Protein AF-A0A7J8MG17-F1 (afdb_monomer)

Structure (mmCIF, N/CA/C/O backbone):
data_AF-A0A7J8MG17-F1
#
_entry.id   AF-A0A7J8MG17-F1
#
loop_
_atom_site.group_PDB
_atom_site.id
_atom_site.type_symbol
_atom_site.label_atom_id
_atom_site.label_alt_id
_atom_site.label_comp_id
_atom_site.label_asym_id
_atom_site.label_entity_id
_atom_site.label_seq_id
_atom_site.pdbx_PDB_ins_code
_atom_site.Cartn_x
_atom_site.Cartn_y
_atom_site.Cartn_z
_atom_site.occupancy
_atom_site.B_iso_or_equiv
_atom_site.auth_seq_id
_atom_site.auth_comp_id
_atom_site.auth_asym_id
_atom_site.auth_atom_id
_atom_site.pdbx_PDB_model_num
ATOM 1 N N . MET A 1 1 ? -14.878 12.714 18.476 1.00 39.19 1 MET A N 1
ATOM 2 C CA . MET A 1 1 ? -15.794 12.983 17.345 1.00 39.19 1 MET A CA 1
ATOM 3 C C . MET A 1 1 ? -15.748 11.778 16.420 1.00 39.19 1 MET A C 1
ATOM 5 O O . MET A 1 1 ? -14.651 11.449 15.992 1.00 39.19 1 MET A O 1
ATOM 9 N N . LYS A 1 2 ? -16.863 11.059 16.212 1.00 51.47 2 LYS A N 1
ATOM 10 C CA . LYS A 1 2 ? -16.914 9.838 15.381 1.00 51.47 2 LYS A CA 1
ATOM 11 C C . LYS A 1 2 ? -17.004 10.245 13.899 1.00 51.47 2 LYS A C 1
ATOM 13 O O . LYS A 1 2 ? -18.076 10.668 13.482 1.00 51.47 2 LYS A O 1
ATOM 18 N N . PRO A 1 3 ? -15.920 10.149 13.110 1.00 56.03 3 PRO A N 1
ATOM 19 C CA . PRO A 1 3 ? -15.836 10.791 11.795 1.00 56.03 3 PRO A CA 1
ATOM 20 C C . PRO A 1 3 ? -16.724 10.159 10.710 1.00 56.03 3 PRO A C 1
ATOM 22 O O . PRO A 1 3 ? -16.877 10.743 9.648 1.00 56.03 3 PRO A O 1
ATOM 25 N N . LEU A 1 4 ? -17.307 8.981 10.962 1.00 57.62 4 LEU A N 1
ATOM 26 C CA . LEU A 1 4 ? -18.050 8.202 9.962 1.00 57.62 4 LEU A CA 1
ATOM 27 C C . LEU A 1 4 ? -19.571 8.148 10.205 1.00 57.62 4 LEU A C 1
ATOM 29 O O . LEU A 1 4 ? -20.268 7.499 9.435 1.00 57.62 4 LEU A O 1
ATOM 33 N N . LEU A 1 5 ? -20.081 8.800 11.265 1.00 70.31 5 LEU A N 1
ATOM 34 C CA . LEU A 1 5 ? -21.519 8.909 11.602 1.00 70.31 5 LEU A CA 1
ATOM 35 C C . LEU A 1 5 ? -22.317 7.584 11.588 1.00 70.31 5 LEU A C 1
ATOM 37 O O . LEU A 1 5 ? -23.530 7.572 11.425 1.00 70.31 5 LEU A O 1
ATOM 41 N N . ILE A 1 6 ? -21.649 6.456 11.8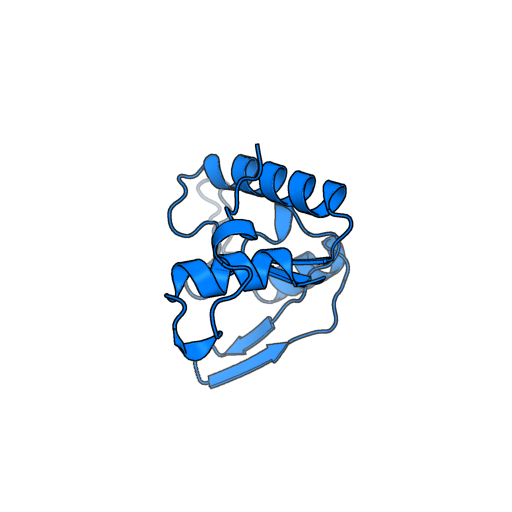22 1.00 66.38 6 ILE A N 1
ATOM 42 C CA . ILE A 1 6 ? -22.226 5.115 11.619 1.00 66.38 6 ILE A CA 1
ATOM 43 C C . ILE A 1 6 ? -23.386 4.809 12.558 1.00 66.38 6 ILE A C 1
ATOM 45 O O . ILE A 1 6 ? -24.281 4.064 12.188 1.00 66.38 6 ILE A O 1
ATOM 49 N N . GLU A 1 7 ? -23.425 5.430 13.736 1.00 70.62 7 GLU A N 1
ATOM 50 C CA . GLU A 1 7 ? -24.540 5.281 14.681 1.00 70.62 7 GLU A CA 1
ATOM 51 C C . GLU A 1 7 ? -25.884 5.722 14.095 1.00 70.62 7 GLU A C 1
ATOM 53 O O . GLU A 1 7 ? -26.913 5.201 14.503 1.00 70.62 7 GLU A O 1
ATOM 58 N N . GLN A 1 8 ? -25.881 6.637 13.122 1.00 77.06 8 GLN A N 1
ATOM 59 C CA . GLN A 1 8 ? -27.098 7.088 12.441 1.00 77.06 8 GLN A CA 1
ATOM 60 C C . GLN A 1 8 ? -27.591 6.078 11.396 1.00 77.06 8 GLN A C 1
ATOM 62 O O . GLN A 1 8 ? -28.755 6.117 11.025 1.00 77.06 8 GLN A O 1
ATOM 67 N N . LEU A 1 9 ? -26.717 5.164 10.964 1.00 67.81 9 LEU A N 1
ATOM 68 C CA . LEU A 1 9 ? -27.008 4.094 10.008 1.00 67.81 9 LEU A CA 1
ATOM 69 C C . LEU A 1 9 ? -27.328 2.763 10.717 1.00 67.81 9 LEU A C 1
ATOM 71 O O . LEU A 1 9 ? -27.716 1.785 10.080 1.00 67.81 9 LEU A O 1
ATOM 75 N N . MET A 1 10 ? -27.155 2.699 12.045 1.00 60.94 10 MET A N 1
ATOM 76 C CA . MET A 1 10 ? -27.443 1.511 12.850 1.00 60.94 10 MET A CA 1
ATOM 77 C C . MET A 1 10 ? -28.958 1.330 13.002 1.00 60.94 10 MET A C 1
ATOM 79 O O . MET A 1 10 ? -29.568 1.863 13.923 1.00 60.94 10 MET A O 1
ATOM 83 N N . GLY A 1 11 ? -29.557 0.559 12.094 1.00 66.62 11 GLY A N 1
ATOM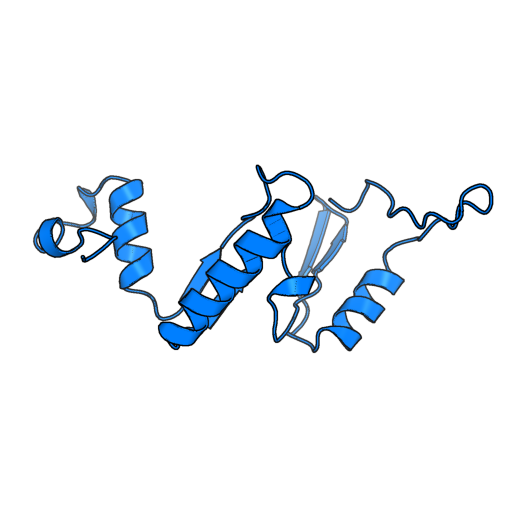 84 C CA . GLY A 1 11 ? -30.992 0.257 12.089 1.00 66.62 11 GLY A CA 1
ATOM 85 C C . GLY A 1 11 ? -31.624 0.283 10.701 1.00 66.62 11 GLY A C 1
ATOM 86 O O . GLY A 1 11 ? -32.736 -0.214 10.544 1.00 66.62 11 GLY A O 1
ATOM 87 N N . GLU A 1 12 ? -30.919 0.811 9.699 1.00 73.81 12 GLU A N 1
ATOM 88 C CA . GLU A 1 12 ? -31.369 0.760 8.311 1.00 73.81 12 GLU A CA 1
ATOM 89 C C . GLU A 1 12 ? -30.978 -0.558 7.632 1.00 73.81 12 GLU A C 1
ATOM 91 O O . GLU A 1 12 ? -29.926 -1.143 7.903 1.00 73.81 12 GLU A O 1
ATOM 96 N N . GLU A 1 13 ? -31.832 -1.035 6.725 1.00 74.62 13 GLU A N 1
ATOM 97 C CA . GLU A 1 13 ? -31.482 -2.152 5.853 1.00 74.62 13 GLU A CA 1
ATOM 98 C C . GLU A 1 13 ? -30.435 -1.721 4.824 1.00 74.62 13 GLU A C 1
ATOM 100 O O . GLU A 1 13 ? -30.538 -0.662 4.209 1.00 74.62 13 GLU A O 1
ATOM 105 N N . VAL A 1 14 ? -29.460 -2.598 4.569 1.00 70.12 14 VAL A N 1
ATOM 106 C CA . VAL A 1 14 ? -28.344 -2.364 3.633 1.00 70.12 14 VAL A CA 1
ATOM 107 C C . VAL A 1 14 ? -28.825 -1.958 2.231 1.00 70.12 14 VAL A C 1
ATOM 109 O O . VAL A 1 14 ? -28.135 -1.217 1.540 1.00 70.12 14 VAL A O 1
ATOM 112 N N . ALA A 1 15 ? -30.014 -2.411 1.823 1.00 77.19 15 ALA A N 1
ATOM 113 C CA . ALA A 1 15 ? -30.620 -2.089 0.533 1.00 77.19 15 ALA A CA 1
ATOM 114 C C . ALA A 1 15 ? -31.050 -0.616 0.384 1.00 77.19 15 ALA A C 1
ATOM 116 O O . ALA A 1 15 ? -31.202 -0.151 -0.743 1.00 77.19 15 ALA A O 1
ATOM 117 N N . ASN A 1 16 ? -31.232 0.106 1.494 1.00 81.31 16 ASN A N 1
ATOM 118 C CA . ASN A 1 16 ? -31.705 1.494 1.505 1.00 81.31 16 ASN A CA 1
ATOM 119 C C . ASN A 1 16 ? -30.572 2.515 1.684 1.00 81.31 16 ASN A C 1
ATOM 121 O O . ASN A 1 16 ? -30.809 3.713 1.549 1.00 81.31 16 ASN A O 1
ATOM 125 N N . LEU A 1 17 ? -29.348 2.050 1.949 1.00 79.75 17 LEU A N 1
ATOM 126 C CA . LEU A 1 17 ? -28.188 2.916 2.125 1.00 79.75 17 LEU A CA 1
ATOM 127 C C . LEU A 1 17 ? -27.720 3.484 0.784 1.00 79.75 17 LEU A C 1
ATOM 129 O O . LEU A 1 17 ? -27.585 2.762 -0.209 1.00 79.75 17 LEU A O 1
ATOM 133 N N . SER A 1 18 ? -27.387 4.775 0.768 1.00 81.19 18 SER A N 1
ATOM 134 C CA . SER A 1 18 ? -26.693 5.371 -0.372 1.00 81.19 18 SER A CA 1
ATOM 135 C C 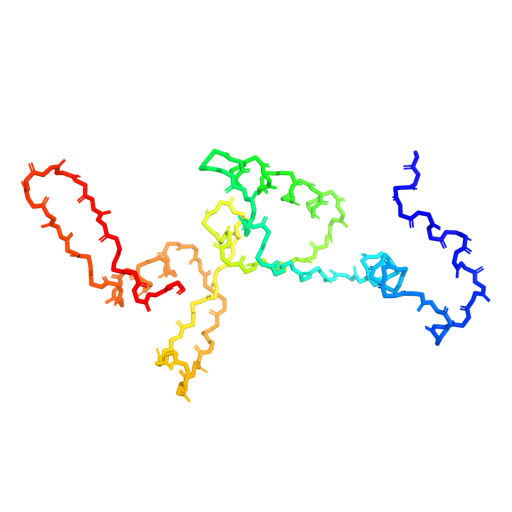. SER A 1 18 ? -25.291 4.772 -0.537 1.00 81.19 18 SER A C 1
ATOM 137 O O . SER A 1 18 ? -24.701 4.232 0.400 1.00 81.19 18 SER A O 1
ATOM 139 N N . VAL A 1 19 ? -24.712 4.901 -1.734 1.00 74.81 19 VAL A N 1
ATOM 140 C CA . VAL A 1 19 ? -23.366 4.376 -2.031 1.00 74.81 19 VAL A CA 1
ATOM 141 C C . VAL A 1 19 ? -22.311 4.931 -1.065 1.00 74.81 19 VAL A C 1
ATOM 143 O O . VAL A 1 19 ? -21.462 4.178 -0.589 1.00 74.81 19 VAL A O 1
ATOM 146 N N . GLU A 1 20 ? -22.391 6.216 -0.707 1.00 71.00 20 GLU A N 1
ATOM 147 C CA . GLU A 1 20 ? -21.480 6.823 0.270 1.00 71.00 20 GLU A CA 1
ATOM 148 C C . GLU A 1 20 ? -21.655 6.256 1.684 1.00 71.00 20 GLU A C 1
ATOM 150 O O . GLU A 1 20 ? -20.678 6.094 2.414 1.00 71.00 20 GLU A O 1
ATOM 155 N N . GLU A 1 21 ? -22.884 5.964 2.106 1.00 74.31 21 GLU A N 1
ATOM 156 C CA . GLU A 1 21 ? -23.166 5.389 3.426 1.00 74.31 21 GLU A CA 1
ATOM 157 C C . GLU A 1 21 ? -22.736 3.929 3.493 1.00 74.31 21 GLU A C 1
ATOM 159 O O . GLU A 1 21 ? -22.095 3.518 4.461 1.00 74.31 21 GLU A O 1
ATOM 164 N N . LEU A 1 22 ? -22.984 3.170 2.425 1.00 73.19 22 LEU A N 1
ATOM 165 C CA . LEU A 1 22 ? -22.490 1.809 2.267 1.00 73.19 22 LEU A CA 1
ATOM 166 C C . LEU A 1 22 ? -20.958 1.777 2.331 1.00 73.19 22 LEU A C 1
ATOM 168 O O . LEU A 1 22 ? -20.381 0.910 2.986 1.00 73.19 22 LEU A O 1
ATOM 172 N N . GLN A 1 23 ? -20.292 2.756 1.714 1.00 67.19 23 GLN A N 1
ATOM 173 C CA . GLN A 1 23 ? -18.842 2.903 1.777 1.00 67.19 23 GLN A CA 1
ATOM 174 C C . GLN A 1 23 ? -18.368 3.228 3.202 1.00 67.19 23 GLN A C 1
ATOM 176 O O . GLN A 1 23 ? -17.417 2.609 3.678 1.00 67.19 23 GLN A O 1
ATOM 181 N N . ARG A 1 24 ? -19.053 4.122 3.931 1.00 69.56 24 ARG A N 1
ATOM 182 C CA . ARG A 1 24 ? -18.754 4.428 5.347 1.00 69.56 24 ARG A CA 1
ATOM 183 C C . ARG A 1 24 ? -18.922 3.202 6.251 1.00 69.56 24 ARG A C 1
ATOM 185 O O . ARG A 1 24 ? -18.052 2.936 7.082 1.00 69.56 24 ARG A O 1
ATOM 192 N N . VAL A 1 25 ? -19.997 2.434 6.068 1.00 68.81 25 VAL A N 1
ATOM 193 C CA . VAL A 1 25 ? -20.256 1.187 6.806 1.00 68.81 25 VAL A CA 1
ATOM 194 C C . VAL A 1 25 ? -19.211 0.126 6.459 1.00 68.81 25 VAL A C 1
ATOM 196 O O . VAL A 1 25 ? -18.641 -0.486 7.361 1.00 68.81 25 VAL A O 1
ATOM 199 N N . ALA A 1 26 ? -18.876 -0.045 5.177 1.00 65.00 26 ALA A N 1
ATOM 200 C CA . ALA A 1 26 ? -17.847 -0.981 4.729 1.00 65.00 26 ALA A CA 1
ATOM 201 C C . ALA A 1 26 ? -16.457 -0.634 5.284 1.00 65.00 26 ALA A C 1
ATOM 203 O O . ALA A 1 26 ? -15.715 -1.537 5.673 1.00 65.00 26 ALA A O 1
ATOM 204 N N . LEU A 1 27 ? -16.118 0.656 5.370 1.00 61.34 27 LEU A N 1
ATOM 205 C CA . LEU A 1 27 ? -14.862 1.126 5.956 1.00 61.34 27 LEU A CA 1
ATOM 206 C C . LEU A 1 27 ? -14.763 0.816 7.454 1.00 61.34 27 LEU A C 1
ATOM 208 O O . LEU A 1 27 ? -13.677 0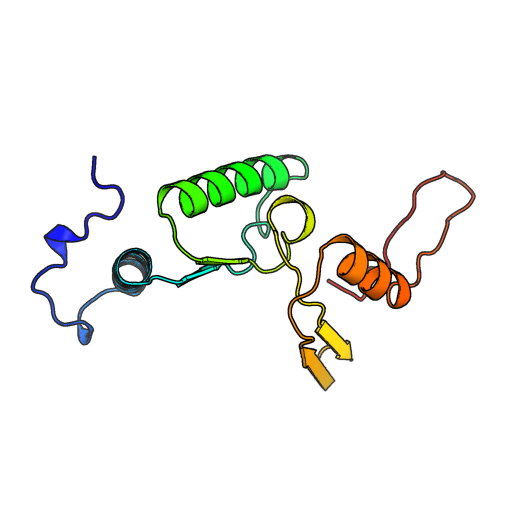.505 7.930 1.00 61.34 27 LEU A O 1
ATOM 212 N N . ALA A 1 28 ? -15.864 0.862 8.205 1.00 63.25 28 ALA A N 1
ATOM 213 C CA . ALA A 1 28 ? -15.826 0.563 9.638 1.00 63.25 28 ALA A CA 1
ATOM 214 C C . ALA A 1 28 ? -16.018 -0.909 9.995 1.00 63.25 28 ALA A C 1
ATOM 216 O O . ALA A 1 28 ? -15.574 -1.334 11.061 1.00 63.25 28 ALA A O 1
ATOM 217 N N . TRP A 1 29 ? -16.681 -1.683 9.136 1.00 57.16 29 TRP A N 1
ATOM 218 C CA . TRP A 1 29 ? -16.926 -3.101 9.387 1.00 57.16 29 TRP A CA 1
ATOM 219 C C . TRP A 1 29 ? -15.716 -3.977 9.043 1.00 57.16 29 TRP A C 1
ATOM 221 O O . TRP A 1 29 ? -15.592 -5.089 9.552 1.00 57.16 29 TRP A O 1
ATOM 231 N N . LYS A 1 30 ? -14.809 -3.516 8.174 1.00 60.09 30 LYS A N 1
ATOM 232 C CA . LYS A 1 30 ? -13.753 -4.383 7.642 1.00 60.09 30 LYS A CA 1
ATOM 233 C C . LYS A 1 30 ? -12.456 -4.353 8.449 1.00 60.09 30 LYS A C 1
ATOM 235 O O . LYS A 1 30 ? -11.945 -3.313 8.856 1.00 60.09 30 LYS A O 1
ATOM 240 N N . ASP A 1 31 ? -11.872 -5.540 8.609 1.00 65.31 31 ASP A N 1
ATOM 241 C CA . ASP A 1 31 ? -10.482 -5.729 9.044 1.00 65.31 31 ASP A CA 1
ATOM 242 C C . ASP A 1 31 ? -9.455 -5.382 7.953 1.00 65.31 31 ASP A C 1
ATOM 244 O O . ASP A 1 31 ? -8.251 -5.318 8.217 1.00 65.31 31 ASP A O 1
ATOM 248 N N . LEU A 1 32 ? -9.947 -5.167 6.730 1.00 67.75 32 LEU A N 1
ATOM 249 C CA . LEU A 1 32 ? -9.172 -4.964 5.520 1.00 67.75 32 LEU A CA 1
ATOM 250 C C . LEU A 1 32 ? -9.661 -3.733 4.749 1.00 67.75 32 LEU A C 1
ATOM 252 O O . LEU A 1 32 ? -10.814 -3.686 4.319 1.00 67.75 32 LEU A O 1
ATOM 256 N N . TYR A 1 33 ? -8.763 -2.780 4.520 1.00 76.25 33 TYR A N 1
ATOM 257 C CA . TYR A 1 33 ? -9.006 -1.617 3.670 1.00 76.25 33 TYR A CA 1
ATOM 258 C C . TYR A 1 33 ? -8.492 -1.875 2.251 1.00 76.25 33 TYR A C 1
ATOM 260 O O . TYR A 1 33 ? -7.401 -2.410 2.079 1.00 76.25 33 TYR A O 1
ATOM 268 N N . LEU A 1 34 ? -9.259 -1.478 1.238 1.00 76.12 34 LEU A N 1
ATOM 269 C CA . LEU A 1 34 ? -8.803 -1.411 -0.149 1.00 76.12 34 LEU A CA 1
ATOM 270 C C . LEU A 1 34 ? -8.878 0.053 -0.575 1.00 76.12 34 LEU A C 1
ATOM 272 O O . LEU A 1 34 ? -9.954 0.647 -0.528 1.00 76.12 34 LEU A O 1
ATOM 276 N N . ILE A 1 35 ? -7.734 0.636 -0.912 1.00 76.19 35 ILE A N 1
ATOM 277 C CA . ILE A 1 35 ? -7.610 2.024 -1.349 1.00 76.19 35 ILE A CA 1
ATOM 278 C C . ILE A 1 35 ? -7.116 1.981 -2.787 1.00 76.19 35 ILE A C 1
ATOM 280 O O . ILE A 1 35 ? -5.962 1.633 -3.039 1.00 76.19 35 ILE A O 1
ATOM 284 N N . ASP A 1 36 ? -8.013 2.299 -3.707 1.00 76.44 36 ASP A N 1
ATOM 285 C CA . ASP A 1 36 ? -7.695 2.395 -5.122 1.00 76.44 36 ASP A CA 1
ATOM 286 C C . ASP A 1 36 ? -7.323 3.839 -5.461 1.00 76.44 36 ASP A C 1
ATOM 288 O O . ASP A 1 36 ? -8.023 4.769 -5.063 1.00 76.44 36 ASP A O 1
ATOM 292 N N . GLU A 1 37 ? -6.180 4.008 -6.115 1.00 72.88 37 GLU A N 1
ATOM 293 C CA . GLU A 1 37 ? -5.669 5.279 -6.642 1.00 72.88 37 GLU A CA 1
ATOM 294 C C . GLU A 1 37 ? -5.861 6.541 -5.769 1.00 72.88 37 GLU A C 1
ATOM 296 O O . GLU A 1 37 ? -6.448 7.540 -6.199 1.00 72.88 37 GLU A O 1
ATOM 301 N N . PRO A 1 38 ? -5.315 6.574 -4.537 1.00 70.31 38 PRO A N 1
ATOM 302 C CA . PRO A 1 38 ? -5.419 7.749 -3.666 1.00 70.31 38 PRO A CA 1
ATOM 303 C C . PRO A 1 38 ? -4.654 8.979 -4.191 1.00 70.31 38 PRO A C 1
ATOM 305 O O . PRO A 1 38 ? -4.839 10.080 -3.671 1.00 70.31 38 PRO A O 1
ATOM 308 N N . SER A 1 39 ? -3.788 8.803 -5.192 1.00 69.12 39 SER A N 1
ATOM 309 C CA . SER A 1 39 ? -2.975 9.853 -5.813 1.00 69.12 39 SER A CA 1
ATOM 310 C C . SER A 1 39 ? -3.619 10.545 -7.013 1.00 69.12 39 SER A C 1
ATOM 312 O O . SER A 1 39 ? -3.075 11.554 -7.451 1.00 69.12 39 SER A O 1
ATOM 314 N N . ALA A 1 40 ? -4.758 10.063 -7.526 1.00 66.12 40 ALA A N 1
ATOM 315 C CA . ALA A 1 40 ? -5.321 10.483 -8.818 1.00 66.12 40 ALA A CA 1
ATOM 316 C C . ALA A 1 40 ? -5.578 11.999 -8.982 1.00 66.12 40 ALA A C 1
ATOM 318 O O . ALA A 1 40 ? -5.703 12.483 -10.103 1.00 66.12 40 ALA A O 1
ATOM 319 N N . TYR A 1 41 ? -5.638 12.756 -7.883 1.00 63.94 41 TYR A N 1
ATOM 320 C CA . TYR A 1 41 ? -5.899 14.202 -7.882 1.00 63.94 41 TYR A CA 1
ATOM 321 C C . TYR A 1 41 ? -4.904 14.994 -7.021 1.00 63.94 41 TYR A C 1
ATOM 323 O O . TYR A 1 41 ? -5.213 16.098 -6.574 1.00 63.94 41 TYR A O 1
ATOM 331 N N . LEU A 1 42 ? -3.739 14.413 -6.727 1.00 68.00 42 LEU A N 1
ATOM 332 C CA . LEU A 1 42 ? -2.737 15.007 -5.849 1.00 68.00 42 LEU A CA 1
ATOM 333 C C . LEU A 1 42 ? -1.575 15.596 -6.661 1.00 68.00 42 LEU A C 1
ATOM 335 O O . LEU A 1 42 ? -0.953 14.897 -7.458 1.00 68.00 42 LEU A O 1
ATOM 339 N N . ASP A 1 43 ? -1.247 16.865 -6.406 1.00 69.81 43 ASP A N 1
ATOM 340 C CA . ASP A 1 43 ? -0.066 17.527 -6.981 1.00 69.81 43 ASP A CA 1
ATOM 341 C C . ASP A 1 43 ? 1.239 16.904 -6.463 1.00 69.81 43 ASP A C 1
ATOM 343 O O . ASP A 1 43 ? 1.252 16.312 -5.389 1.00 69.81 43 ASP A O 1
ATOM 347 N N . SER A 1 44 ? 2.355 17.095 -7.174 1.00 65.75 44 SER A N 1
ATOM 348 C CA . SER A 1 44 ? 3.645 16.391 -6.999 1.00 65.75 44 SER A CA 1
ATOM 349 C C . SER A 1 44 ? 4.169 16.185 -5.561 1.00 65.75 44 SER A C 1
ATOM 351 O O . SER A 1 44 ? 4.875 15.209 -5.314 1.00 65.75 44 SER A O 1
ATOM 353 N N . GLU A 1 45 ? 3.825 17.038 -4.592 1.00 67.81 45 GLU A N 1
ATOM 354 C CA . GLU A 1 45 ? 4.250 16.900 -3.186 1.00 67.81 45 GLU A CA 1
ATOM 355 C C . GLU A 1 45 ? 3.218 16.222 -2.262 1.00 67.81 45 GLU A C 1
ATOM 357 O O . GLU A 1 45 ? 3.556 15.682 -1.201 1.00 67.81 45 GLU A O 1
ATOM 362 N N . GLN A 1 46 ? 1.944 16.228 -2.646 1.00 69.06 46 GLN A N 1
ATOM 363 C CA . GLN A 1 46 ? 0.829 15.782 -1.812 1.00 69.06 46 GLN A CA 1
ATOM 364 C C . GLN A 1 46 ? 0.735 14.247 -1.622 1.00 69.06 46 GLN A C 1
ATOM 366 O O . GLN A 1 46 ? 0.345 13.834 -0.522 1.00 69.06 46 GLN A O 1
ATOM 371 N N . PRO A 1 47 ? 1.157 13.372 -2.567 1.00 73.38 47 PRO A N 1
ATOM 372 C CA . PRO A 1 47 ? 1.154 11.918 -2.373 1.00 73.38 47 PRO A CA 1
ATOM 373 C C . PRO A 1 47 ? 1.986 11.458 -1.168 1.00 73.38 47 PRO A C 1
ATOM 375 O O . PRO A 1 47 ? 1.603 10.537 -0.442 1.00 73.38 47 PRO A O 1
ATOM 378 N N . ILE A 1 48 ? 3.105 12.133 -0.881 1.00 73.62 48 ILE A N 1
ATOM 379 C CA . ILE A 1 48 ? 3.964 11.814 0.272 1.00 73.62 48 ILE A CA 1
ATOM 380 C C . ILE A 1 48 ? 3.248 12.137 1.590 1.00 73.62 48 ILE A C 1
ATOM 382 O O . ILE A 1 48 ? 3.383 11.411 2.577 1.00 73.62 48 ILE A O 1
ATOM 386 N N . VAL A 1 49 ? 2.471 13.217 1.634 1.00 78.00 49 VAL A N 1
ATOM 387 C CA . VAL A 1 49 ? 1.708 13.587 2.832 1.00 78.00 49 VAL A CA 1
ATOM 388 C C . VAL A 1 49 ? 0.518 12.645 3.015 1.00 78.00 49 VAL A C 1
ATOM 390 O O . VAL A 1 49 ? 0.345 12.088 4.102 1.00 78.00 49 VAL A O 1
ATOM 393 N N . ALA A 1 50 ? -0.244 12.395 1.947 1.00 76.06 50 ALA A N 1
ATOM 394 C CA . ALA A 1 50 ? -1.378 11.473 1.952 1.00 76.06 50 ALA A CA 1
ATOM 395 C C . ALA A 1 50 ? -0.955 10.061 2.387 1.00 76.06 50 ALA A C 1
ATOM 397 O O . ALA A 1 50 ? -1.572 9.469 3.274 1.00 76.06 50 ALA A O 1
ATOM 398 N N . SER A 1 51 ? 0.163 9.561 1.849 1.00 77.25 51 SER A N 1
ATOM 399 C CA . SER A 1 51 ? 0.709 8.249 2.205 1.00 77.25 51 SER A CA 1
ATOM 400 C C . SER A 1 51 ? 1.006 8.116 3.704 1.00 77.25 51 SER A C 1
ATOM 402 O O . SER A 1 51 ? 0.612 7.136 4.338 1.00 77.25 51 SER A O 1
ATOM 404 N N . LYS A 1 52 ? 1.619 9.132 4.323 1.00 80.62 52 LYS A N 1
ATOM 405 C CA . LYS A 1 52 ? 1.909 9.142 5.767 1.00 80.62 52 LYS A CA 1
ATOM 406 C C . LYS A 1 52 ? 0.641 9.146 6.618 1.00 80.62 52 LYS A C 1
ATOM 408 O O . LYS A 1 52 ? 0.591 8.448 7.635 1.00 80.62 52 LYS A O 1
ATOM 413 N N . VAL A 1 53 ? -0.374 9.914 6.218 1.00 82.31 53 VAL A N 1
ATOM 414 C CA . VAL A 1 53 ? -1.662 9.987 6.927 1.00 82.31 53 VAL A CA 1
ATOM 415 C C . VAL A 1 53 ? -2.365 8.632 6.889 1.00 82.31 53 VAL A C 1
ATOM 417 O O . VAL A 1 53 ? -2.738 8.109 7.941 1.00 82.31 53 VAL A O 1
ATOM 420 N N . ILE A 1 54 ? -2.456 8.028 5.702 1.00 80.94 54 ILE A N 1
ATOM 421 C CA . ILE A 1 54 ? -3.053 6.704 5.499 1.00 80.94 54 ILE A CA 1
ATOM 422 C C . ILE A 1 54 ? -2.313 5.654 6.341 1.00 80.94 54 ILE A C 1
ATOM 424 O O . ILE A 1 54 ? -2.945 4.912 7.095 1.00 80.94 54 ILE A O 1
ATOM 428 N N . LYS A 1 55 ? -0.971 5.647 6.313 1.00 81.62 55 LYS A N 1
ATOM 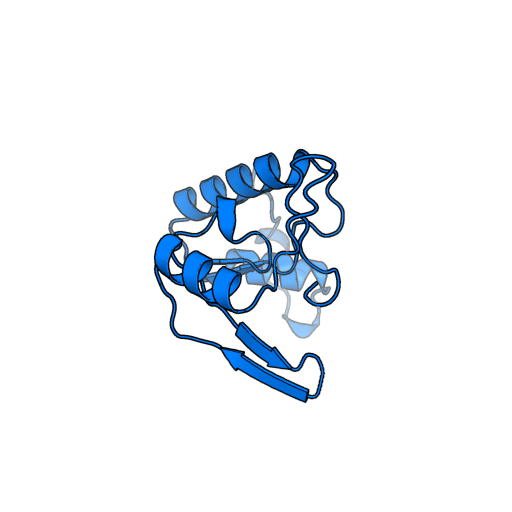429 C CA . LYS A 1 55 ? -0.153 4.700 7.089 1.00 81.62 55 LYS A CA 1
ATOM 430 C C . LYS A 1 55 ? -0.441 4.798 8.582 1.00 81.62 55 LYS A C 1
ATOM 432 O O . LYS A 1 55 ? -0.632 3.786 9.253 1.00 81.62 55 LYS A O 1
ATOM 437 N N . ARG A 1 56 ? -0.479 6.024 9.109 1.00 82.81 56 ARG A N 1
ATOM 438 C CA . ARG A 1 56 ? -0.709 6.277 10.534 1.00 82.81 56 ARG A CA 1
ATOM 439 C C . ARG A 1 56 ? -2.111 5.854 10.964 1.00 82.81 56 ARG A C 1
ATOM 441 O O . ARG A 1 56 ? -2.259 5.287 12.045 1.00 82.81 56 ARG A O 1
ATOM 448 N N . PHE A 1 57 ? -3.110 6.086 10.114 1.00 82.31 57 PHE A N 1
ATOM 449 C CA . PHE A 1 57 ? -4.480 5.647 10.354 1.00 82.31 57 PHE A CA 1
ATOM 450 C C . PHE A 1 57 ? -4.575 4.118 10.441 1.00 82.31 57 PHE A C 1
ATOM 452 O O . PHE A 1 57 ? -5.077 3.593 11.435 1.00 82.31 57 PHE A O 1
ATOM 459 N N . ILE A 1 58 ? -4.015 3.402 9.460 1.00 82.38 58 ILE A N 1
ATOM 460 C CA . ILE A 1 58 ? -4.022 1.930 9.418 1.00 82.38 58 ILE A CA 1
ATOM 461 C C . ILE A 1 58 ? -3.279 1.342 10.627 1.00 82.38 58 ILE A C 1
ATOM 463 O O . ILE A 1 58 ? -3.786 0.430 11.286 1.00 82.38 58 ILE A O 1
ATOM 467 N N . LEU A 1 59 ? -2.114 1.905 10.971 1.00 82.62 59 LEU A N 1
ATOM 468 C CA . LEU A 1 59 ? -1.302 1.455 12.104 1.00 82.62 59 LEU A CA 1
ATOM 469 C C . LEU A 1 59 ? -2.028 1.637 13.447 1.00 82.62 59 LEU A C 1
ATOM 471 O O . LEU A 1 59 ? -1.965 0.760 14.307 1.00 82.62 59 LEU A O 1
ATOM 475 N N . HIS A 1 60 ? -2.743 2.751 13.636 1.00 82.62 60 HIS A N 1
ATOM 476 C CA . HIS A 1 60 ? -3.555 2.979 14.837 1.00 82.62 60 HIS A CA 1
ATOM 477 C C . HIS A 1 60 ? -4.808 2.101 14.881 1.00 82.62 60 HIS A C 1
ATOM 479 O O . HIS A 1 60 ? -5.176 1.629 15.956 1.00 82.62 60 HIS A O 1
ATOM 485 N N . ALA A 1 61 ? -5.426 1.832 13.730 1.00 80.75 61 ALA A N 1
ATOM 486 C CA . ALA A 1 61 ? -6.567 0.929 13.630 1.00 80.75 61 ALA A CA 1
ATOM 487 C C . ALA A 1 61 ? -6.181 -0.554 13.821 1.00 80.75 61 ALA A C 1
ATOM 489 O O . ALA A 1 61 ? -7.064 -1.380 14.050 1.00 80.75 61 ALA A O 1
ATOM 490 N N . LYS A 1 62 ? -4.879 -0.894 13.749 1.00 81.56 62 LYS A N 1
ATOM 491 C CA . LYS A 1 62 ? -4.342 -2.270 13.771 1.00 81.56 62 LYS A CA 1
ATOM 492 C C . LYS A 1 62 ? -5.006 -3.178 12.728 1.00 81.56 62 LYS A C 1
ATOM 494 O O . LYS A 1 62 ? -5.276 -4.347 12.995 1.00 81.56 62 LYS A O 1
ATOM 499 N N . LYS A 1 63 ? -5.299 -2.620 11.554 1.00 80.88 63 LYS A N 1
ATOM 500 C CA . LYS A 1 63 ? -5.940 -3.318 10.431 1.00 80.88 63 LYS A CA 1
ATOM 501 C C . LYS A 1 63 ? -4.958 -3.491 9.276 1.00 80.88 63 LYS A C 1
ATOM 503 O O . LYS A 1 63 ? -3.903 -2.860 9.256 1.00 80.88 63 LYS A O 1
ATOM 508 N N . THR A 1 64 ? -5.305 -4.331 8.310 1.00 79.56 64 THR A N 1
ATOM 509 C CA . THR A 1 64 ? -4.525 -4.499 7.077 1.00 79.56 64 THR A CA 1
ATOM 510 C C . THR A 1 64 ? -5.104 -3.608 5.980 1.00 79.56 64 THR A C 1
ATOM 512 O O . THR A 1 64 ? -6.307 -3.354 5.958 1.00 79.56 64 THR A O 1
ATOM 515 N N . ALA A 1 65 ? -4.271 -3.120 5.062 1.00 80.06 65 ALA A N 1
ATOM 516 C CA . ALA A 1 65 ? -4.735 -2.370 3.902 1.00 80.06 65 ALA A CA 1
ATOM 517 C C . ALA A 1 65 ? -3.980 -2.771 2.634 1.00 80.06 65 ALA A C 1
ATOM 519 O O . ALA A 1 65 ? -2.772 -2.995 2.674 1.00 80.06 65 ALA A O 1
ATOM 520 N N . PHE A 1 66 ? -4.697 -2.801 1.517 1.00 79.25 66 PHE A N 1
ATOM 521 C CA . PHE A 1 66 ? -4.154 -2.834 0.167 1.00 79.25 66 PHE A CA 1
ATOM 522 C C . PHE A 1 66 ? -4.304 -1.441 -0.443 1.00 79.25 66 PHE A C 1
ATOM 524 O O . PHE A 1 66 ? -5.388 -0.863 -0.394 1.00 79.25 66 PHE A O 1
ATOM 531 N N . VAL A 1 67 ? -3.216 -0.902 -0.992 1.00 77.25 67 VAL A N 1
ATOM 532 C CA . VAL A 1 67 ? -3.190 0.419 -1.634 1.00 77.25 67 VAL A CA 1
ATOM 533 C C . VAL A 1 67 ? -2.621 0.261 -3.041 1.00 77.25 67 VAL A C 1
ATOM 535 O O . VAL A 1 67 ? -1.505 -0.243 -3.180 1.00 77.25 67 VAL A O 1
ATOM 538 N N . LEU A 1 68 ? -3.374 0.671 -4.062 1.00 72.88 68 LEU A N 1
ATOM 539 C CA . LEU A 1 68 ? -2.927 0.657 -5.457 1.00 72.88 68 LEU A CA 1
ATOM 540 C C . LEU A 1 68 ? -2.080 1.913 -5.767 1.00 72.88 68 LEU A C 1
ATOM 542 O O . LEU A 1 68 ? -2.317 2.976 -5.195 1.00 72.88 68 LEU A O 1
ATOM 546 N N . LEU A 1 69 ? -1.056 1.758 -6.617 1.00 68.75 69 LEU A N 1
ATOM 547 C CA . LEU A 1 69 ? -0.134 2.779 -7.162 1.00 68.75 69 LEU A CA 1
ATOM 548 C C . LEU A 1 69 ? 0.722 3.644 -6.212 1.00 68.75 69 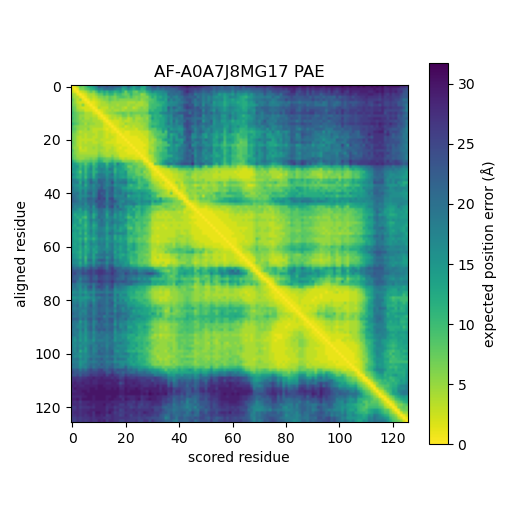LEU A C 1
ATOM 550 O O . LEU A 1 69 ? 1.794 4.094 -6.608 1.00 68.75 69 LEU A O 1
ATOM 554 N N . MET A 1 70 ? 0.381 3.779 -4.931 1.00 61.22 70 MET A N 1
ATOM 555 C CA . MET A 1 70 ? 1.180 4.534 -3.942 1.00 61.22 70 MET A CA 1
ATOM 556 C C . MET A 1 70 ? 2.214 3.675 -3.175 1.00 61.22 70 MET A C 1
ATOM 558 O O . MET A 1 70 ? 2.643 4.011 -2.065 1.00 61.22 70 MET A O 1
ATOM 562 N N . ALA A 1 71 ? 2.611 2.538 -3.759 1.00 56.16 71 ALA A N 1
ATOM 563 C CA . ALA A 1 71 ? 3.299 1.439 -3.077 1.00 56.16 71 ALA A CA 1
ATOM 564 C C . ALA A 1 71 ? 4.668 1.803 -2.469 1.00 56.16 71 ALA A C 1
ATOM 566 O O . ALA A 1 71 ? 5.060 1.221 -1.459 1.00 56.16 71 ALA A O 1
ATOM 567 N N . THR A 1 72 ? 5.393 2.776 -3.018 1.00 58.88 72 THR A N 1
ATOM 568 C CA . THR A 1 72 ? 6.777 3.065 -2.602 1.00 58.88 72 THR A CA 1
ATOM 569 C C . THR A 1 72 ? 6.897 3.726 -1.228 1.00 58.88 72 THR A C 1
ATOM 571 O O . THR A 1 72 ? 7.876 3.484 -0.525 1.00 58.88 72 THR A O 1
ATOM 574 N N . TYR A 1 73 ? 5.911 4.521 -0.801 1.00 62.94 73 TYR A N 1
ATOM 575 C CA . TYR A 1 73 ? 5.996 5.282 0.458 1.00 62.94 73 TYR A CA 1
ATOM 576 C C . TYR A 1 73 ? 5.291 4.609 1.642 1.00 62.94 73 TYR A C 1
ATOM 578 O O . TYR A 1 73 ? 5.606 4.869 2.806 1.00 62.94 73 TYR A O 1
ATOM 586 N N . LEU A 1 74 ? 4.316 3.752 1.350 1.00 63.12 74 LEU A N 1
ATOM 587 C CA . LEU A 1 74 ? 3.411 3.169 2.336 1.00 63.12 74 LEU A CA 1
ATOM 588 C C . LEU A 1 74 ? 3.770 1.730 2.702 1.00 63.12 74 LEU A C 1
ATOM 590 O O . LEU A 1 74 ? 3.635 1.356 3.872 1.00 63.12 74 LEU A O 1
ATOM 594 N N . ALA A 1 75 ? 4.195 0.939 1.716 1.00 69.25 75 ALA A N 1
ATOM 595 C CA . ALA A 1 75 ? 4.010 -0.502 1.752 1.00 69.25 75 ALA A CA 1
ATOM 596 C C . ALA A 1 75 ? 5.101 -1.251 2.525 1.00 69.25 75 ALA A C 1
ATOM 598 O O . ALA A 1 75 ? 6.296 -1.050 2.317 1.00 69.25 75 ALA A O 1
ATOM 599 N N . ASP A 1 76 ? 4.668 -2.184 3.373 1.00 77.31 76 ASP A N 1
ATOM 600 C CA . ASP A 1 76 ? 5.557 -3.162 4.009 1.00 77.31 76 ASP A CA 1
ATOM 601 C C . ASP A 1 76 ? 5.865 -4.337 3.059 1.00 77.31 76 ASP A C 1
ATOM 603 O O . ASP A 1 76 ? 6.928 -4.957 3.129 1.00 77.31 76 ASP A O 1
ATOM 607 N N . ARG A 1 77 ? 4.933 -4.632 2.143 1.00 83.94 77 ARG A N 1
ATOM 608 C CA . ARG A 1 77 ? 5.078 -5.597 1.048 1.00 83.94 77 ARG A CA 1
ATOM 609 C C . ARG A 1 77 ? 4.410 -5.069 -0.211 1.00 83.94 77 ARG A C 1
ATOM 611 O O . ARG A 1 77 ? 3.366 -4.430 -0.123 1.00 83.94 77 ARG A O 1
ATOM 618 N N . VAL A 1 78 ? 4.985 -5.382 -1.363 1.00 86.44 78 VAL A N 1
ATOM 619 C CA . VAL A 1 78 ? 4.502 -4.948 -2.675 1.00 86.44 78 VAL A CA 1
ATOM 620 C C . VAL A 1 78 ? 4.159 -6.174 -3.516 1.00 86.44 78 VAL A C 1
ATOM 622 O O . VAL A 1 78 ? 4.816 -7.212 -3.429 1.00 86.44 78 VAL A O 1
ATOM 625 N N . ILE A 1 79 ? 3.088 -6.057 -4.295 1.00 86.50 79 ILE A N 1
ATOM 626 C CA . ILE A 1 79 ? 2.700 -7.027 -5.316 1.00 86.50 79 ILE A CA 1
ATOM 627 C C . ILE A 1 79 ? 2.972 -6.364 -6.659 1.00 86.50 79 ILE A C 1
ATOM 629 O O . ILE A 1 79 ? 2.416 -5.304 -6.941 1.00 86.50 79 ILE A O 1
ATOM 633 N N . VAL A 1 80 ? 3.843 -6.974 -7.457 1.00 85.88 80 VAL A N 1
ATOM 634 C CA . VAL A 1 80 ? 4.110 -6.538 -8.830 1.00 85.88 80 VAL A CA 1
ATOM 635 C C . VAL A 1 80 ? 3.203 -7.330 -9.758 1.00 85.88 80 VAL A C 1
ATOM 637 O O . VAL A 1 80 ? 3.128 -8.556 -9.653 1.00 85.88 80 VAL A O 1
ATOM 640 N N . TYR A 1 81 ? 2.513 -6.619 -10.638 1.00 85.19 81 TYR A N 1
ATOM 641 C CA . TYR A 1 81 ? 1.714 -7.208 -11.700 1.00 85.19 81 TYR A CA 1
ATOM 642 C C . TYR A 1 81 ? 2.559 -7.301 -12.971 1.00 85.19 81 TYR A C 1
ATOM 644 O O . TYR A 1 81 ? 3.279 -6.360 -13.301 1.00 85.19 81 TYR A O 1
ATOM 652 N N . GLU A 1 82 ? 2.476 -8.433 -13.663 1.00 84.12 82 GLU A N 1
ATOM 653 C CA . GLU A 1 82 ? 3.219 -8.720 -14.893 1.00 84.12 82 GLU A CA 1
ATOM 654 C C . GLU A 1 82 ? 2.264 -9.092 -16.022 1.00 84.12 82 GLU A C 1
ATOM 656 O O . GLU A 1 82 ? 1.291 -9.808 -15.799 1.00 84.12 82 GLU A O 1
ATOM 661 N N . GLY A 1 83 ? 2.553 -8.654 -17.243 1.00 82.56 83 GLY A N 1
ATOM 662 C CA . GLY A 1 83 ? 1.752 -8.981 -18.42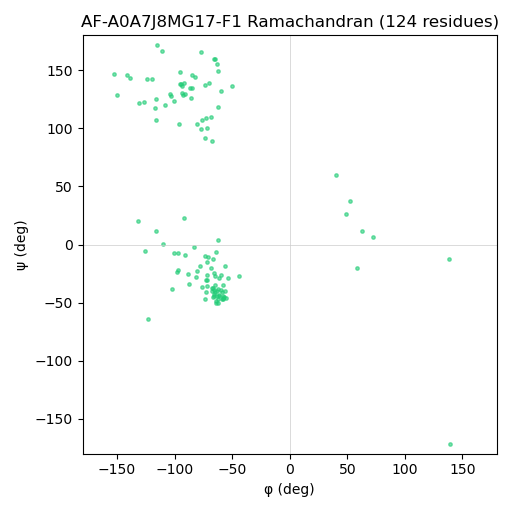0 1.00 82.56 83 GLY A CA 1
ATOM 663 C C . GLY A 1 83 ? 1.580 -7.785 -19.340 1.00 82.56 83 GLY A C 1
ATOM 664 O O . GLY A 1 83 ? 2.225 -6.747 -19.162 1.00 82.56 83 GLY A O 1
ATOM 665 N N . LYS A 1 84 ? 0.724 -7.935 -20.350 1.00 78.88 84 LYS A N 1
ATOM 666 C CA . LYS A 1 84 ? 0.454 -6.873 -21.311 1.00 78.88 84 LYS A CA 1
ATOM 667 C C . LYS A 1 84 ? -0.861 -6.160 -20.968 1.00 78.88 84 LYS A C 1
ATOM 669 O O . LYS A 1 84 ? -1.912 -6.811 -20.942 1.00 78.88 84 LYS A O 1
ATOM 674 N N . PRO A 1 85 ? -0.844 -4.823 -20.776 1.00 79.00 85 PRO A N 1
ATOM 675 C CA . PRO A 1 85 ? -2.056 -4.052 -20.523 1.00 79.00 85 PRO A CA 1
ATOM 676 C C . PRO A 1 85 ? -3.146 -4.371 -21.547 1.00 79.00 85 PRO A C 1
ATOM 678 O O . PRO A 1 85 ? -2.885 -4.455 -22.748 1.00 79.00 85 PRO A O 1
ATOM 681 N N . SER A 1 86 ? -4.378 -4.541 -21.069 1.00 78.44 86 SER A N 1
ATOM 682 C CA . SER A 1 86 ? -5.548 -4.887 -21.892 1.00 78.44 86 SER A CA 1
ATOM 683 C C . SER A 1 86 ? -5.490 -6.243 -22.622 1.00 78.44 86 SER A C 1
ATOM 685 O O . SER A 1 86 ? -6.338 -6.494 -23.478 1.00 78.44 86 SER A O 1
ATOM 687 N N . VAL A 1 87 ? -4.535 -7.128 -22.300 1.00 89.56 87 VAL A N 1
ATOM 688 C CA . VAL A 1 87 ? -4.452 -8.492 -22.857 1.00 89.56 87 VAL A CA 1
ATOM 689 C C . VAL A 1 87 ? -4.452 -9.533 -21.741 1.00 89.56 87 VAL A C 1
ATOM 691 O O . VAL A 1 87 ? -5.389 -10.324 -21.643 1.00 89.56 87 VAL A O 1
ATOM 694 N N . ASP A 1 88 ? -3.426 -9.524 -20.894 1.00 84.12 88 ASP A N 1
ATOM 695 C CA . ASP A 1 88 ? -3.235 -10.474 -19.804 1.00 84.12 88 ASP A CA 1
ATOM 696 C C . ASP A 1 88 ? -2.425 -9.848 -18.663 1.00 84.12 88 ASP A C 1
ATOM 698 O O . ASP A 1 88 ? -1.581 -8.979 -18.862 1.00 84.12 88 ASP A O 1
ATOM 702 N N . CYS A 1 89 ? -2.724 -10.252 -17.430 1.00 85.25 89 CYS A N 1
ATOM 703 C CA . CYS A 1 89 ? -2.057 -9.726 -16.248 1.00 85.25 89 CYS A CA 1
ATOM 704 C C . CYS A 1 89 ? -2.021 -10.791 -15.148 1.00 85.25 89 CYS A C 1
ATOM 706 O O . CYS A 1 89 ? -3.047 -11.383 -14.809 1.00 85.25 89 CYS A O 1
ATOM 708 N N . THR A 1 90 ? -0.837 -11.031 -14.595 1.00 85.94 90 THR A N 1
ATOM 709 C CA . THR A 1 90 ? -0.569 -11.988 -13.522 1.00 85.94 90 THR A CA 1
ATOM 710 C C . THR A 1 90 ? -0.087 -11.235 -12.290 1.00 85.94 90 THR A C 1
ATOM 712 O O . THR A 1 90 ? 0.883 -10.482 -12.342 1.00 85.94 90 THR A O 1
ATOM 715 N N . ALA A 1 91 ? -0.764 -11.447 -11.163 1.00 86.44 91 ALA A N 1
ATOM 716 C CA . ALA A 1 91 ? -0.363 -10.891 -9.878 1.00 86.44 91 ALA A CA 1
ATOM 717 C C . ALA A 1 91 ? 0.656 -11.810 -9.193 1.00 86.44 91 ALA A C 1
ATOM 719 O O . ALA A 1 91 ? 0.378 -12.990 -8.964 1.00 86.44 91 ALA A O 1
ATOM 720 N N . ASN A 1 92 ? 1.811 -11.269 -8.810 1.00 86.44 92 ASN A N 1
ATOM 721 C CA . ASN A 1 92 ? 2.795 -12.019 -8.037 1.00 86.44 92 ASN A CA 1
ATOM 722 C C . ASN A 1 92 ? 2.417 -12.154 -6.553 1.00 86.44 92 ASN A C 1
ATOM 724 O O . ASN A 1 92 ? 1.576 -11.437 -6.009 1.00 86.44 92 ASN A O 1
ATOM 728 N N . SER A 1 93 ? 3.095 -13.061 -5.848 1.00 87.25 93 SER A N 1
ATOM 729 C CA . SER A 1 93 ? 3.016 -13.127 -4.384 1.00 87.25 93 SER A CA 1
ATOM 730 C C . SER A 1 93 ? 3.542 -11.831 -3.737 1.00 87.25 93 SER A C 1
ATOM 732 O O . SER A 1 93 ? 4.493 -11.261 -4.268 1.00 87.25 93 SER A O 1
ATOM 734 N N . PRO A 1 94 ? 3.036 -11.398 -2.566 1.00 87.88 94 PRO A N 1
ATOM 735 C CA . PRO A 1 94 ? 3.546 -10.210 -1.877 1.00 87.88 94 PRO A CA 1
ATOM 736 C C . PRO A 1 94 ? 5.020 -10.352 -1.466 1.00 87.88 94 PRO A C 1
ATOM 738 O O . PRO A 1 94 ? 5.359 -11.199 -0.630 1.00 87.88 94 PRO A O 1
ATOM 741 N N . GLN A 1 95 ? 5.887 -9.486 -1.992 1.00 88.81 95 GLN A N 1
ATOM 742 C CA . GLN A 1 95 ? 7.330 -9.485 -1.733 1.00 88.81 95 GLN A CA 1
ATOM 743 C C . GLN A 1 95 ? 7.793 -8.218 -1.006 1.00 88.81 95 GLN A C 1
ATOM 745 O O . GLN A 1 95 ? 7.030 -7.277 -0.798 1.00 88.81 95 GLN A O 1
ATOM 750 N N . SER A 1 96 ? 9.058 -8.197 -0.574 1.00 88.25 96 SER A N 1
ATOM 751 C CA . SER A 1 96 ? 9.661 -6.997 0.018 1.00 88.25 96 SER A CA 1
ATOM 752 C C . SER A 1 96 ? 9.729 -5.857 -1.001 1.00 88.25 96 SER A C 1
ATOM 754 O O . SER A 1 96 ? 9.786 -6.106 -2.209 1.00 88.25 96 SER A O 1
ATOM 756 N N . LEU A 1 97 ? 9.772 -4.612 -0.521 1.00 83.19 97 LEU A N 1
ATOM 757 C CA . LEU A 1 97 ? 9.885 -3.439 -1.390 1.00 83.19 97 LEU A CA 1
ATOM 758 C C . LEU A 1 97 ? 11.113 -3.523 -2.309 1.00 83.19 97 LEU A C 1
ATOM 760 O O . LEU A 1 97 ? 10.977 -3.315 -3.505 1.00 83.19 97 LEU A O 1
ATOM 764 N N . LEU A 1 98 ? 12.288 -3.888 -1.784 1.00 84.06 98 LEU A N 1
ATOM 765 C CA . LEU A 1 98 ? 13.524 -3.969 -2.577 1.00 84.06 98 LEU A CA 1
ATOM 766 C C . LEU A 1 98 ? 13.432 -5.016 -3.690 1.00 84.06 98 LEU A C 1
ATOM 768 O O . LEU A 1 98 ? 13.777 -4.731 -4.833 1.00 84.06 98 LEU A O 1
ATOM 772 N N . THR A 1 99 ? 12.942 -6.217 -3.370 1.00 86.69 99 THR A N 1
ATOM 773 C CA . THR A 1 99 ? 12.777 -7.287 -4.366 1.00 86.69 99 THR A CA 1
ATOM 774 C C . THR A 1 99 ? 11.774 -6.877 -5.439 1.00 86.69 99 THR A C 1
ATOM 776 O O . THR A 1 99 ? 12.046 -7.030 -6.625 1.00 86.69 99 THR A O 1
ATOM 779 N N . SER A 1 100 ? 10.655 -6.285 -5.018 1.00 85.81 100 SER A N 1
ATOM 780 C CA . SER A 1 100 ? 9.583 -5.849 -5.913 1.00 85.81 100 SER A CA 1
ATOM 781 C C . SER A 1 100 ? 10.015 -4.696 -6.808 1.00 85.81 100 SER A C 1
ATOM 783 O O . SER A 1 100 ? 9.677 -4.683 -7.982 1.00 85.81 100 SER A O 1
ATOM 785 N N . MET A 1 101 ? 10.782 -3.741 -6.278 1.00 82.25 101 MET A N 1
ATOM 786 C CA . MET A 1 101 ? 11.324 -2.646 -7.076 1.00 82.25 101 MET A CA 1
ATOM 787 C C . MET A 1 101 ? 12.340 -3.161 -8.080 1.00 82.25 101 MET A C 1
ATOM 789 O O . MET A 1 101 ? 12.223 -2.828 -9.244 1.00 82.25 101 MET A O 1
ATOM 793 N N . ASN A 1 102 ? 13.272 -4.034 -7.699 1.00 84.38 102 ASN A N 1
ATOM 794 C CA . ASN A 1 102 ? 14.209 -4.605 -8.670 1.00 84.38 102 ASN A CA 1
ATOM 795 C C . ASN A 1 102 ? 13.490 -5.379 -9.788 1.00 84.38 102 ASN A C 1
ATOM 797 O O . ASN A 1 102 ? 13.872 -5.264 -10.949 1.00 84.38 102 ASN A O 1
ATOM 801 N N . LEU A 1 103 ? 12.434 -6.121 -9.445 1.00 84.38 103 LEU A N 1
ATOM 802 C CA . LEU A 1 103 ? 11.585 -6.810 -10.414 1.00 84.38 103 LEU A CA 1
ATOM 803 C C . LEU A 1 103 ? 10.856 -5.813 -11.330 1.00 84.38 103 LEU A C 1
ATOM 805 O O . LEU A 1 1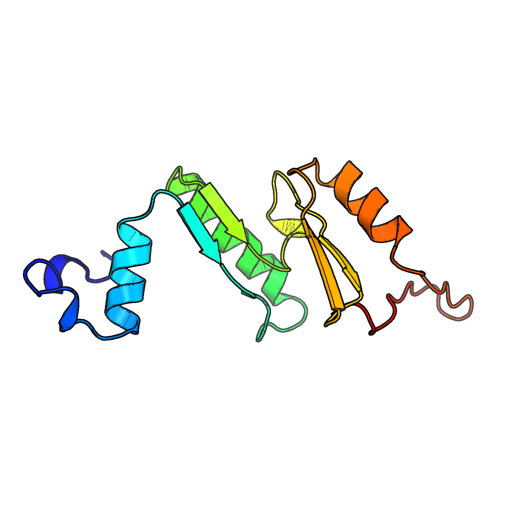03 ? 10.961 -5.911 -12.547 1.00 84.38 10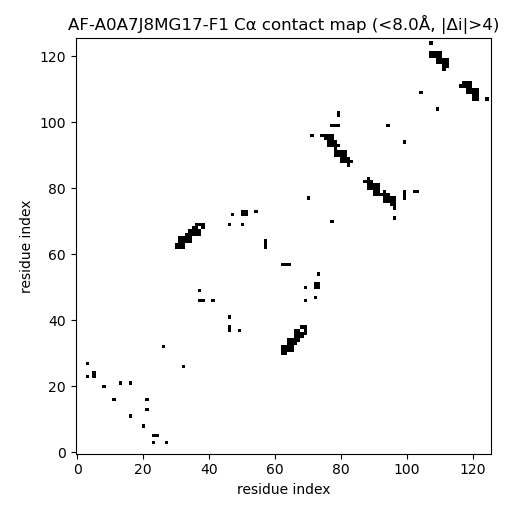3 LEU A O 1
ATOM 809 N N . PHE A 1 104 ? 10.201 -4.800 -10.764 1.00 82.44 104 PHE A N 1
ATOM 810 C CA . PHE A 1 104 ? 9.532 -3.741 -11.523 1.00 82.44 104 PHE A CA 1
ATOM 811 C C . PHE A 1 104 ? 10.495 -2.989 -12.459 1.00 82.44 104 PHE A C 1
ATOM 813 O O . PHE A 1 104 ? 10.208 -2.807 -13.639 1.00 82.44 104 PHE A O 1
ATOM 820 N N . LEU A 1 105 ? 11.674 -2.612 -11.957 1.00 80.94 105 LEU A N 1
ATOM 821 C CA . LEU A 1 105 ? 12.716 -1.929 -12.724 1.00 80.94 105 LEU A CA 1
ATOM 822 C C . LEU A 1 105 ? 13.299 -2.813 -13.837 1.00 80.94 105 LEU A C 1
ATOM 824 O O . LEU A 1 105 ? 13.818 -2.279 -14.808 1.00 80.94 105 LEU A O 1
ATOM 828 N N . SER A 1 106 ? 13.231 -4.143 -13.713 1.00 81.00 106 SER A N 1
ATOM 829 C CA . SER A 1 106 ? 13.668 -5.049 -14.784 1.00 81.00 106 SER A CA 1
ATOM 830 C C . SER A 1 106 ? 12.719 -5.055 -15.987 1.00 81.00 106 SER A C 1
ATOM 832 O O . SER A 1 106 ? 13.162 -5.308 -17.104 1.00 81.00 106 SER A O 1
ATOM 834 N N . PHE A 1 107 ? 11.438 -4.741 -15.764 1.00 72.81 107 PHE A N 1
ATOM 835 C CA . PHE A 1 107 ? 10.431 -4.601 -16.818 1.00 72.81 107 PHE A CA 1
ATOM 836 C C . PHE A 1 107 ? 10.389 -3.191 -17.407 1.00 72.81 107 PHE A C 1
ATOM 838 O O . PHE A 1 107 ? 10.137 -3.020 -18.598 1.00 72.81 107 PHE A O 1
ATOM 845 N N . ALA A 1 108 ? 10.643 -2.175 -16.583 1.00 67.75 108 ALA A N 1
ATOM 846 C CA . ALA A 1 108 ? 10.709 -0.799 -17.038 1.00 67.75 108 ALA A CA 1
ATOM 847 C C . ALA A 1 108 ? 12.003 -0.564 -17.838 1.00 67.75 108 ALA A C 1
ATOM 849 O O . ALA A 1 108 ? 13.099 -0.491 -17.282 1.00 67.75 108 ALA A O 1
ATOM 850 N N . GLU A 1 109 ? 11.888 -0.397 -19.156 1.00 57.69 109 GLU A N 1
ATOM 851 C CA . GLU A 1 109 ? 12.994 0.093 -19.981 1.00 57.69 109 GLU A CA 1
ATOM 852 C C . GLU A 1 109 ? 13.300 1.558 -19.627 1.00 57.69 109 GLU A C 1
ATOM 854 O O . GLU A 1 109 ? 12.759 2.497 -20.215 1.00 57.69 109 GLU A O 1
ATOM 859 N N . PHE A 1 110 ? 14.185 1.781 -18.655 1.00 54.16 110 PHE A N 1
ATOM 860 C CA . PHE A 1 110 ? 14.680 3.122 -18.361 1.00 54.16 110 PHE A CA 1
ATOM 861 C C . PHE A 1 110 ? 15.555 3.616 -19.508 1.00 54.16 110 PHE A C 1
ATOM 863 O O . PHE A 1 110 ? 16.696 3.179 -19.688 1.00 54.16 110 PHE A O 1
ATOM 870 N N . ARG A 1 111 ? 15.055 4.596 -20.262 1.00 46.75 111 ARG A N 1
ATOM 871 C CA . ARG A 1 111 ? 15.917 5.392 -21.134 1.00 46.75 111 ARG A CA 1
ATOM 872 C C . ARG A 1 111 ? 16.692 6.375 -20.265 1.00 46.75 111 ARG A C 1
ATOM 874 O O . ARG A 1 111 ? 16.145 7.355 -19.775 1.00 46.75 111 ARG A O 1
ATOM 881 N N . SER A 1 112 ? 17.986 6.118 -20.083 1.00 43.81 112 SER A N 1
ATOM 882 C CA . SER A 1 112 ? 18.908 7.143 -19.588 1.00 43.81 112 SER A CA 1
ATOM 883 C C . SER A 1 112 ? 19.137 8.171 -20.691 1.00 43.81 112 SER A C 1
ATOM 885 O O . SER A 1 112 ? 19.923 7.926 -21.611 1.00 43.81 112 SER A O 1
ATOM 887 N N . ASP A 1 113 ? 18.462 9.315 -20.610 1.00 43.28 113 ASP A N 1
ATOM 888 C CA . ASP A 1 113 ? 18.757 10.439 -21.487 1.00 43.28 113 ASP A CA 1
ATOM 889 C C . ASP A 1 113 ? 20.033 11.132 -20.981 1.00 43.28 113 ASP A C 1
ATOM 891 O O . ASP A 1 113 ? 20.039 11.874 -19.993 1.00 43.28 113 ASP A O 1
ATOM 895 N N . LYS A 1 114 ? 21.171 10.817 -21.613 1.00 44.28 114 LYS A N 1
ATOM 896 C CA . LYS A 1 114 ? 22.507 11.271 -21.177 1.00 44.28 114 LYS A CA 1
ATOM 897 C C . LYS A 1 114 ? 22.697 12.793 -21.245 1.00 44.28 114 LYS A C 1
ATOM 899 O O . LYS A 1 114 ? 23.737 13.274 -20.804 1.00 44.28 114 LYS A O 1
ATOM 904 N N . ALA A 1 115 ? 21.737 13.541 -21.788 1.00 44.22 115 ALA A N 1
ATOM 905 C CA . ALA A 1 115 ? 21.822 14.990 -21.912 1.00 44.22 115 ALA A CA 1
ATOM 906 C C . ALA A 1 115 ? 21.566 15.734 -20.586 1.00 44.22 115 ALA A C 1
ATOM 908 O O . ALA A 1 115 ? 22.245 16.724 -20.326 1.00 44.22 115 ALA A O 1
ATOM 909 N N . ASN A 1 116 ? 20.651 15.244 -19.732 1.00 43.72 116 ASN A N 1
ATOM 910 C CA . ASN A 1 116 ? 20.135 16.030 -18.595 1.00 43.72 116 ASN A CA 1
ATOM 911 C C . ASN A 1 116 ? 20.258 15.341 -17.221 1.00 43.72 116 ASN A C 1
ATOM 913 O O . ASN A 1 116 ? 19.959 15.960 -16.205 1.00 43.72 116 ASN A O 1
ATOM 917 N N . GLY A 1 117 ? 20.701 14.079 -17.155 1.00 42.53 117 GLY A N 1
ATOM 918 C CA . GLY A 1 117 ? 20.825 13.344 -15.885 1.00 42.53 117 GLY A CA 1
ATOM 919 C C . GLY A 1 117 ? 19.489 12.928 -15.254 1.00 42.53 117 GLY A C 1
ATOM 920 O O . GLY A 1 117 ? 19.478 12.395 -14.146 1.00 42.53 117 GLY A O 1
ATOM 921 N N . GLU A 1 118 ? 18.374 13.133 -15.956 1.00 37.34 118 GLU A N 1
ATOM 922 C CA . GLU A 1 118 ? 17.045 12.709 -15.528 1.00 37.34 118 GLU A CA 1
ATOM 923 C C . GLU A 1 118 ? 16.742 11.300 -16.052 1.00 37.34 118 GLU A C 1
ATOM 925 O O . GLU A 1 118 ? 16.916 10.992 -17.233 1.00 37.34 118 GLU A O 1
ATOM 930 N N . CYS A 1 119 ? 16.305 10.423 -15.149 1.00 44.12 119 CYS A N 1
ATOM 931 C CA . CYS A 1 119 ? 15.886 9.064 -15.469 1.00 44.12 119 CYS A CA 1
ATOM 932 C C . CYS A 1 119 ? 14.359 9.059 -15.622 1.00 44.12 119 CYS A C 1
ATOM 934 O O . CYS A 1 119 ? 13.640 9.144 -14.626 1.00 44.12 119 CYS A O 1
ATOM 936 N N . GLY A 1 120 ? 13.864 9.020 -16.861 1.00 48.19 120 GLY A N 1
ATOM 937 C CA . GLY A 1 120 ? 12.432 8.973 -17.162 1.00 48.19 120 GLY A CA 1
ATOM 938 C C . GLY A 1 120 ? 11.933 7.539 -17.350 1.00 48.19 120 GLY A C 1
ATOM 939 O O . GLY A 1 120 ? 12.597 6.729 -17.998 1.00 48.19 120 GLY A O 1
ATOM 940 N N . ILE A 1 121 ? 10.753 7.231 -16.804 1.00 50.34 121 ILE A N 1
ATOM 941 C CA . ILE A 1 121 ? 10.026 5.979 -17.065 1.00 50.34 121 ILE A CA 1
ATOM 942 C C . ILE A 1 121 ? 9.182 6.190 -18.330 1.00 50.34 121 ILE A C 1
ATOM 944 O O . ILE A 1 121 ? 8.538 7.234 -18.472 1.00 50.34 121 ILE A O 1
ATOM 948 N N . SER A 1 122 ? 9.182 5.236 -19.263 1.00 41.19 122 SER A N 1
ATOM 949 C CA . SER A 1 122 ? 8.306 5.290 -20.436 1.00 41.19 122 SER A CA 1
ATOM 950 C C . SER A 1 122 ? 6.832 5.329 -20.007 1.00 41.19 122 SER A C 1
ATOM 952 O O . SER A 1 122 ? 6.389 4.539 -19.178 1.00 41.19 122 SER A O 1
ATOM 954 N N . HIS A 1 123 ? 6.066 6.257 -20.588 1.00 42.91 123 HIS A N 1
ATOM 955 C CA . HIS A 1 123 ? 4.641 6.508 -20.304 1.00 42.91 123 HIS A CA 1
ATOM 956 C C . HIS A 1 123 ? 3.695 5.329 -20.626 1.00 42.91 123 HIS A C 1
ATOM 958 O O . HIS A 1 123 ? 2.488 5.472 -20.497 1.00 42.91 123 HIS A O 1
ATOM 964 N N . GLU A 1 124 ? 4.211 4.175 -21.056 1.00 36.50 124 GLU A N 1
ATOM 965 C CA . GLU A 1 124 ? 3.404 3.002 -21.431 1.00 36.50 124 GLU A CA 1
ATOM 966 C C . GLU A 1 124 ? 2.982 2.126 -20.237 1.00 36.50 124 GLU A C 1
ATOM 968 O O . GLU A 1 124 ? 2.267 1.145 -20.430 1.00 36.50 124 GLU A O 1
ATOM 973 N N . TYR A 1 125 ? 3.406 2.465 -19.015 1.00 40.69 125 TYR A N 1
ATOM 974 C CA . TYR A 1 125 ? 3.200 1.641 -17.815 1.00 40.69 125 TYR A CA 1
ATOM 975 C C . TYR A 1 125 ? 2.315 2.282 -16.730 1.00 40.69 125 TYR A C 1
ATOM 977 O O . TYR A 1 125 ? 2.267 1.758 -15.616 1.00 40.69 125 TYR A O 1
ATOM 985 N N . PHE A 1 126 ? 1.633 3.389 -17.042 1.00 40.22 126 PHE A N 1
ATOM 986 C CA . PHE A 1 126 ? 0.644 4.034 -16.169 1.00 40.22 126 PHE A CA 1
ATOM 987 C C . PHE A 1 126 ? -0.759 3.920 -16.763 1.00 40.22 126 PHE A C 1
ATOM 989 O O . PHE A 1 126 ? -0.892 4.124 -17.992 1.00 40.22 126 PHE A O 1
#

InterPro domains:
  IPR013283 RLI1 [PTHR19248] (1-116)
  IPR027417 P-loop containing nucleoside triphosphate hydrolase [G3DSA:3.40.50.300] (1-120)
  IPR027417 P-loop containing nucleoside triphosphate hydrolase [SSF52540] (8-84)

Organism: NCBI:txid34289

Radius of gyration: 18.72 Å; Cα contacts (8 Å, |Δi|>4): 113; chains: 1; bounding box: 54×31×40 Å

Sequence (126 aa):
MKPLLIEQLMGEEVANLSVEELQRVALAWKDLYLIDEPSAYLDSEQPIVASKVIKRFILHAKKTAFVLLMATYLADRVIVYEGKPSVDCTANSPQSLLTSMNLFLSFAEFRSDKANGECGISHEYF

Mean predicted aligned error: 13.07 Å

Secondary structure (DSSP, 8-state):
--TT-GGGTTTS-GGGS-HHHHHHHHHHH-SEEEE--TTTT--TTHHHHHHHHHHHHHHHHT-EEEESS-HHHH-SSB--EEEETTTEEEEPPPB-HHHHHHHHHHHS--EE-TTT--EEPPGGG-

Nearest PDB structures (foldseek):
  2onk-assembly1_B  TM=5.273E-01  e=8.583E-03  Archaeoglobus fulgidus
  6wg3-assembly1_B  TM=5.440E-01  e=1.542E-02  Homo sapiens
  6mjp-assembly1_B  TM=4.497E-01  e=3.833E-02  Vibrio cholerae
  8p8a-assembly1_A  TM=4.991E-01  e=7.841E-02  Homo sapiens
  8p8a-assembly1_B  TM=4.997E-01  e=7.841E-02  Homo sapiens

Solvent-accessible surface area (backbone atoms only — not comparable to full-atom values): 8041 Å² total; per-residue (Å²): 133,77,91,65,59,56,78,81,53,70,84,64,61,80,89,76,50,50,73,70,52,48,48,44,50,52,64,71,72,44,67,60,46,79,44,74,54,84,50,83,86,48,59,97,70,44,49,65,54,51,36,54,52,53,47,52,51,37,64,74,68,73,44,50,72,50,63,43,92,58,48,90,81,56,49,81,54,34,63,54,73,47,74,47,89,101,77,47,77,46,78,49,75,77,32,46,52,68,63,34,47,55,54,52,53,71,70,49,72,66,52,73,46,86,88,76,81,54,79,48,75,64,81,88,80,117

pLDDT: mean 70.58, std 13.92, range [36.5, 89.56]

Foldseek 3Di:
DPPLVCVVVVPDDPVPDDPSNVVSVCVVVDLEAEAECPPPPPDPPVLLVVLVVVQVVCVVVVGYYDYPPSCQRHHQWDWDWDDAPPPDIDIDDTHGPVVNVVVVVVPFPFDPPVPPRDTDTPPRPD